Protein AF-A0A4U2Y060-F1 (afdb_monomer_lite)

Structure (mmCIF, N/CA/C/O backbone):
data_AF-A0A4U2Y060-F1
#
_entry.id   AF-A0A4U2Y060-F1
#
loop_
_atom_site.group_PDB
_atom_site.id
_atom_site.type_symbol
_atom_site.label_atom_id
_atom_site.label_alt_id
_atom_site.label_comp_id
_atom_site.label_asym_id
_atom_site.label_entity_id
_atom_site.label_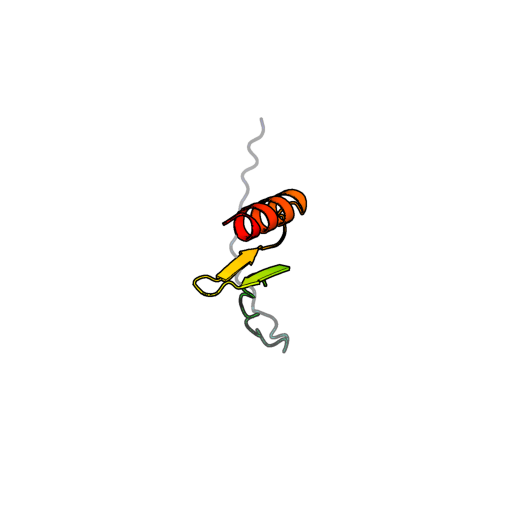seq_id
_atom_site.pdbx_PDB_ins_code
_atom_site.Cartn_x
_atom_site.Cartn_y
_atom_site.Cartn_z
_atom_site.occupancy
_atom_site.B_iso_or_equiv
_atom_site.auth_seq_id
_atom_site.auth_comp_id
_atom_site.auth_asym_id
_atom_site.auth_atom_id
_atom_site.pdbx_PDB_model_num
ATOM 1 N N . MET A 1 1 ? 12.772 26.336 -43.265 1.00 54.22 1 MET A N 1
ATOM 2 C CA . MET A 1 1 ? 12.890 25.084 -42.488 1.00 54.22 1 MET A CA 1
ATOM 3 C C . MET A 1 1 ? 13.156 23.957 -43.471 1.00 54.22 1 MET A C 1
ATOM 5 O O . MET A 1 1 ? 12.280 23.672 -44.274 1.00 54.22 1 MET A O 1
ATOM 9 N N . SER A 1 2 ? 14.377 23.414 -43.504 1.00 55.78 2 SER A N 1
ATOM 10 C CA . SER A 1 2 ? 14.738 22.335 -44.436 1.00 55.78 2 SER A CA 1
ATOM 11 C C . SER A 1 2 ? 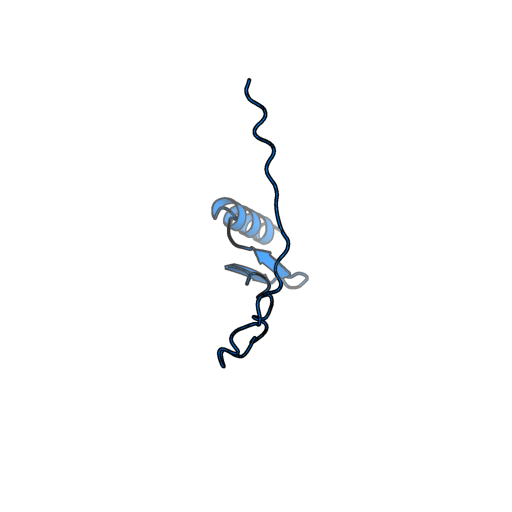14.143 21.015 -43.942 1.00 55.78 2 SER A C 1
ATOM 13 O O . SER A 1 2 ? 14.440 20.591 -42.827 1.00 55.78 2 SER A O 1
ATOM 15 N N . THR A 1 3 ? 13.272 20.389 -44.731 1.00 69.19 3 THR A N 1
ATOM 16 C CA . THR A 1 3 ? 12.671 19.086 -44.416 1.00 69.19 3 THR A CA 1
ATOM 17 C C . THR A 1 3 ? 13.565 17.980 -44.961 1.00 69.19 3 THR A C 1
ATOM 19 O O . THR A 1 3 ? 13.346 17.473 -46.063 1.00 69.19 3 THR A O 1
ATOM 22 N N . THR A 1 4 ? 14.614 17.627 -44.221 1.00 75.12 4 THR A N 1
ATOM 23 C CA . THR A 1 4 ? 15.472 16.495 -44.585 1.00 75.12 4 THR A CA 1
ATOM 24 C C . THR A 1 4 ? 14.636 15.216 -44.544 1.00 75.12 4 THR A C 1
ATOM 26 O O . THR A 1 4 ? 14.173 14.802 -43.482 1.00 75.12 4 THR A O 1
ATOM 29 N N . LYS A 1 5 ? 14.396 14.601 -45.708 1.00 76.00 5 LYS A N 1
ATOM 30 C CA . LYS A 1 5 ? 13.633 13.353 -45.825 1.00 76.00 5 LYS A CA 1
ATOM 31 C C . LYS A 1 5 ? 14.451 12.209 -45.223 1.00 76.00 5 LYS A C 1
ATOM 33 O O . LYS A 1 5 ? 15.368 11.693 -45.858 1.00 76.00 5 LYS A O 1
ATOM 38 N N . LEU A 1 6 ? 14.124 11.826 -43.994 1.00 79.75 6 LEU A N 1
ATOM 39 C CA . LEU A 1 6 ? 14.742 10.687 -43.324 1.00 79.75 6 LEU A CA 1
ATOM 40 C C . LEU A 1 6 ? 14.198 9.390 -43.928 1.00 79.75 6 LEU A C 1
ATOM 42 O O . LEU A 1 6 ? 12.987 9.193 -44.010 1.00 79.75 6 LEU A O 1
ATOM 46 N N . THR A 1 7 ? 15.100 8.516 -44.364 1.00 81.44 7 THR A N 1
ATOM 47 C CA . THR A 1 7 ? 14.753 7.177 -44.849 1.00 81.44 7 THR A CA 1
ATOM 48 C C . THR A 1 7 ? 15.179 6.182 -43.782 1.00 81.44 7 THR A C 1
ATOM 50 O O . THR A 1 7 ? 16.370 5.964 -43.584 1.00 81.44 7 THR A O 1
ATOM 53 N N . ILE A 1 8 ? 14.206 5.629 -43.061 1.00 83.94 8 ILE A N 1
ATOM 54 C CA . ILE A 1 8 ? 14.436 4.593 -42.053 1.00 83.94 8 ILE A CA 1
ATOM 55 C C . ILE A 1 8 ? 14.222 3.249 -42.740 1.00 83.94 8 ILE A C 1
ATOM 57 O O . ILE A 1 8 ? 13.128 2.973 -43.231 1.00 83.94 8 ILE A O 1
ATOM 61 N N . VAL A 1 9 ? 15.272 2.433 -42.795 1.00 85.94 9 VAL A N 1
ATOM 62 C CA . VAL A 1 9 ? 15.209 1.079 -43.352 1.00 85.94 9 VAL A CA 1
ATOM 63 C C . VAL A 1 9 ? 15.118 0.096 -42.188 1.00 85.94 9 VAL A C 1
ATOM 65 O O . VAL A 1 9 ? 16.021 0.090 -41.348 1.00 85.94 9 VAL A O 1
ATOM 68 N N . PRO A 1 10 ? 14.052 -0.718 -42.099 1.00 82.94 10 PRO A N 1
ATOM 69 C CA . PRO A 1 10 ? 13.981 -1.757 -41.090 1.00 82.94 10 PRO A CA 1
ATOM 70 C C . PRO A 1 10 ? 15.027 -2.824 -41.401 1.00 82.94 10 PRO A C 1
ATOM 72 O O . PRO A 1 10 ? 15.112 -3.322 -42.524 1.00 82.94 10 PRO A O 1
ATOM 75 N N . VAL A 1 11 ? 15.813 -3.172 -40.391 1.00 84.44 11 VAL A N 1
ATOM 76 C CA . VAL A 1 11 ? 16.731 -4.306 -40.437 1.00 84.44 11 VAL A CA 1
ATOM 77 C C . VAL A 1 11 ? 16.342 -5.288 -39.347 1.00 84.44 11 VAL A C 1
ATOM 79 O O . VAL A 1 11 ? 15.979 -4.897 -38.237 1.00 84.44 11 VAL A O 1
ATOM 82 N N . THR A 1 12 ? 16.410 -6.568 -39.680 1.00 86.06 12 THR A N 1
ATOM 83 C CA . THR A 1 12 ? 16.290 -7.653 -38.713 1.00 86.06 12 THR A CA 1
ATOM 84 C C . THR A 1 12 ? 17.701 -7.994 -38.259 1.00 86.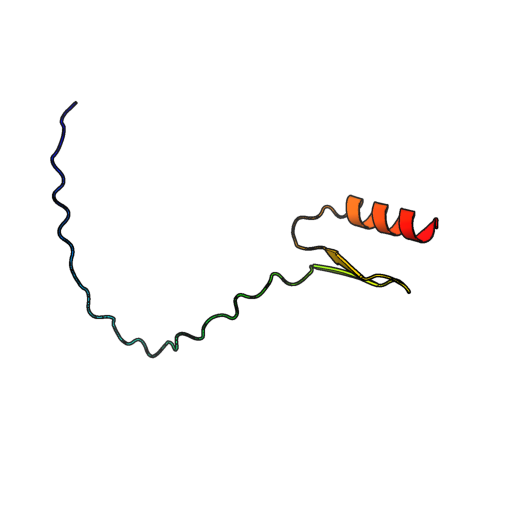06 12 THR A C 1
ATOM 86 O O . THR A 1 12 ? 18.548 -8.313 -39.088 1.00 86.06 12 THR A O 1
ATOM 89 N N . LEU A 1 13 ? 17.968 -7.859 -36.962 1.00 81.31 13 LEU A N 1
ATOM 90 C CA . LEU A 1 13 ? 19.229 -8.284 -36.365 1.00 81.31 13 LEU A CA 1
ATOM 91 C C . LEU A 1 13 ? 19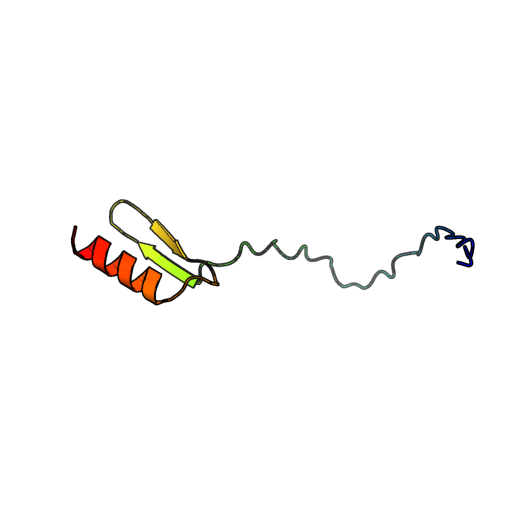.027 -9.668 -35.759 1.00 81.31 13 LEU A C 1
ATOM 93 O O . LEU A 1 13 ? 18.064 -9.874 -35.018 1.00 81.31 13 LEU A O 1
ATOM 97 N N . ASP A 1 14 ? 19.936 -10.589 -36.058 1.00 80.81 14 ASP A N 1
ATOM 98 C CA . ASP A 1 14 ? 19.949 -11.886 -35.397 1.00 80.81 14 ASP A CA 1
ATOM 99 C C . ASP A 1 14 ? 20.360 -11.686 -33.932 1.00 80.81 14 ASP A C 1
ATOM 101 O O . ASP A 1 14 ? 21.385 -11.049 -33.659 1.00 80.81 14 ASP A O 1
ATOM 105 N N . PRO A 1 15 ? 19.567 -12.177 -32.967 1.00 71.12 15 PRO A N 1
ATOM 106 C CA . PRO A 1 15 ? 19.911 -12.038 -31.567 1.00 71.12 15 PRO A CA 1
ATOM 107 C C . PRO A 1 15 ? 21.178 -12.844 -31.281 1.00 71.12 15 PRO A C 1
ATOM 109 O O . PRO A 1 15 ? 21.257 -14.042 -31.564 1.00 71.12 15 PRO A O 1
ATOM 112 N N . ILE A 1 16 ? 22.170 -12.191 -30.678 1.00 76.00 16 ILE A N 1
ATOM 113 C CA . ILE A 1 16 ? 23.283 -12.903 -30.059 1.00 76.00 16 ILE A CA 1
ATOM 114 C C . ILE A 1 16 ? 22.664 -13.701 -28.916 1.00 76.00 16 ILE A C 1
ATOM 116 O O . ILE A 1 16 ? 22.051 -13.134 -28.011 1.00 76.00 16 ILE A O 1
ATOM 120 N N . THR A 1 17 ? 22.756 -15.028 -28.998 1.00 63.31 17 THR A N 1
ATOM 121 C CA . THR A 1 17 ? 22.385 -15.901 -27.884 1.00 63.31 17 THR A CA 1
ATOM 122 C C . THR A 1 17 ? 23.449 -15.730 -26.812 1.00 63.31 17 THR A C 1
ATOM 124 O O . THR A 1 17 ? 24.374 -16.527 -26.699 1.00 63.31 17 THR A O 1
ATOM 127 N N . ASP A 1 18 ? 23.352 -14.648 -26.050 1.00 60.25 18 ASP A N 1
ATOM 128 C CA . ASP A 1 18 ? 24.012 -14.590 -24.766 1.00 60.25 18 ASP A CA 1
ATOM 129 C C . ASP A 1 18 ? 23.260 -15.572 -23.877 1.00 60.25 18 ASP A C 1
ATOM 131 O O . ASP A 1 18 ? 22.056 -15.446 -23.655 1.00 60.25 18 ASP A O 1
ATOM 135 N N . ASN A 1 19 ? 23.973 -16.553 -23.331 1.00 55.47 19 ASN A N 1
ATOM 136 C CA . ASN A 1 19 ? 23.453 -17.529 -22.370 1.00 55.47 19 ASN A CA 1
ATOM 137 C C . ASN A 1 19 ? 22.960 -16.877 -21.062 1.00 55.47 19 ASN A C 1
ATOM 139 O O . ASN A 1 19 ? 22.708 -17.574 -20.077 1.00 55.47 19 ASN A O 1
ATOM 143 N N . SER A 1 20 ? 22.818 -15.549 -21.027 1.00 59.16 20 SER A N 1
ATOM 144 C CA . SER A 1 20 ? 21.909 -14.870 -20.126 1.00 59.16 20 SER A CA 1
ATOM 145 C C . SER A 1 20 ? 20.504 -15.338 -20.471 1.00 59.16 20 SER A C 1
ATOM 147 O O . SER A 1 20 ? 19.762 -14.669 -21.188 1.00 59.16 20 SER A O 1
ATOM 149 N N . SER A 1 21 ? 20.162 -16.514 -19.935 1.00 53.84 21 SER A N 1
ATOM 150 C CA . SER A 1 21 ? 18.813 -16.887 -19.547 1.00 53.84 21 SER A CA 1
ATOM 151 C C . SER A 1 21 ? 18.012 -15.607 -19.394 1.00 53.84 21 SER A C 1
ATOM 153 O O . SER A 1 21 ? 18.332 -14.780 -18.532 1.00 53.84 21 SER A O 1
ATOM 155 N N . SER A 1 22 ? 16.998 -15.413 -20.238 1.00 56.00 22 SER A N 1
ATOM 156 C CA . SER A 1 22 ? 15.889 -14.567 -19.849 1.00 56.00 22 SER A CA 1
ATOM 157 C C . SER A 1 22 ? 15.261 -15.272 -18.652 1.00 56.00 22 SER A C 1
ATOM 159 O O . SER A 1 22 ? 14.237 -15.946 -18.751 1.00 56.00 22 SER A O 1
ATOM 161 N N . THR A 1 23 ? 15.914 -15.159 -17.498 1.00 53.31 23 THR A N 1
ATOM 162 C CA . THR A 1 23 ? 15.227 -15.179 -16.236 1.00 53.31 23 THR A CA 1
ATOM 163 C C . THR A 1 23 ? 14.286 -14.022 -16.433 1.00 53.31 23 THR A C 1
ATOM 165 O O . THR A 1 23 ? 14.701 -12.864 -16.415 1.00 53.31 23 THR A O 1
ATOM 168 N N . THR A 1 24 ? 13.045 -14.342 -16.790 1.00 57.31 24 THR A N 1
ATOM 169 C CA . THR A 1 24 ? 11.925 -13.465 -16.542 1.00 57.31 24 THR A CA 1
ATOM 170 C C . THR A 1 24 ? 12.193 -12.977 -15.135 1.00 57.31 24 THR A C 1
ATOM 172 O O . THR A 1 24 ? 12.062 -13.760 -14.191 1.00 57.31 24 THR A O 1
ATOM 175 N N . SER A 1 25 ? 12.713 -11.751 -14.989 1.00 57.22 25 SER A N 1
ATOM 176 C CA . SER A 1 25 ? 12.673 -11.099 -13.695 1.00 57.22 25 SER A CA 1
ATOM 177 C C . SER A 1 25 ? 11.227 -11.321 -13.303 1.00 57.22 25 SER A C 1
ATOM 179 O O . SER A 1 25 ? 10.352 -10.974 -14.113 1.00 57.22 25 SER A O 1
ATOM 181 N N . PRO A 1 26 ? 10.937 -11.948 -12.149 1.00 57.81 26 PRO A N 1
ATOM 182 C CA . PRO A 1 26 ? 9.608 -11.791 -11.609 1.00 57.81 26 PRO A CA 1
ATOM 183 C C . PRO A 1 26 ? 9.370 -10.289 -11.730 1.00 57.81 26 PRO A C 1
ATOM 185 O O . PRO A 1 26 ? 10.281 -9.496 -11.442 1.00 57.81 26 PRO A O 1
ATOM 188 N N . GLN A 1 27 ? 8.253 -9.877 -12.327 1.00 57.91 27 GLN A N 1
ATOM 189 C CA . GLN A 1 27 ? 7.805 -8.516 -12.102 1.00 57.91 27 GLN A CA 1
ATOM 190 C C . GLN A 1 27 ? 7.706 -8.452 -10.584 1.00 57.91 27 GLN A C 1
ATOM 192 O O . GLN A 1 27 ? 6.749 -8.973 -10.020 1.00 57.91 27 GLN A O 1
ATOM 197 N N . ASN A 1 28 ? 8.783 -8.000 -9.934 1.00 62.97 28 ASN A N 1
ATOM 198 C CA . ASN A 1 28 ? 8.891 -7.947 -8.497 1.00 62.97 28 ASN A CA 1
ATOM 199 C C . ASN A 1 28 ? 7.859 -6.891 -8.174 1.00 62.97 28 ASN A C 1
ATOM 201 O O . ASN A 1 28 ? 8.107 -5.698 -8.361 1.00 62.97 28 ASN A O 1
ATOM 205 N N . SER A 1 29 ? 6.652 -7.346 -7.837 1.00 70.12 29 SER A N 1
ATOM 206 C CA . SER A 1 29 ? 5.638 -6.486 -7.269 1.00 70.12 29 SER A CA 1
ATOM 207 C C . SER A 1 29 ? 6.360 -5.704 -6.181 1.00 70.12 29 SER A C 1
ATOM 209 O O . SER A 1 29 ? 7.054 -6.347 -5.384 1.00 70.12 29 SER A O 1
ATOM 211 N N . PRO A 1 30 ? 6.307 -4.362 -6.204 1.00 78.62 30 PRO A N 1
ATOM 212 C CA . PRO A 1 30 ? 7.061 -3.566 -5.253 1.00 78.62 30 PRO A CA 1
ATOM 213 C C . PRO A 1 30 ? 6.775 -4.104 -3.854 1.00 78.62 30 PRO A C 1
ATOM 215 O O . PRO A 1 30 ? 5.617 -4.286 -3.497 1.00 78.62 30 PRO A O 1
ATOM 218 N N . GLU A 1 31 ? 7.816 -4.456 -3.106 1.00 87.81 31 GLU A N 1
ATOM 219 C CA . GLU A 1 31 ? 7.632 -4.985 -1.759 1.00 87.81 31 GLU A CA 1
ATOM 220 C C . GLU A 1 31 ? 7.164 -3.838 -0.851 1.00 87.81 31 GLU A C 1
ATOM 222 O O . GLU A 1 31 ? 7.688 -2.718 -0.961 1.00 87.81 31 GLU A O 1
ATOM 227 N N . PRO A 1 32 ? 6.157 -4.053 0.012 1.00 92.31 32 PRO A N 1
ATOM 228 C CA . PRO A 1 32 ? 5.746 -3.024 0.951 1.00 92.31 32 PRO A CA 1
ATOM 229 C C . PRO A 1 32 ? 6.899 -2.685 1.900 1.00 92.31 32 PRO A C 1
ATOM 231 O O . PRO A 1 32 ? 7.553 -3.557 2.462 1.00 92.31 32 PRO A O 1
ATOM 234 N N . SER A 1 33 ? 7.130 -1.393 2.109 1.00 90.44 33 SER A N 1
ATOM 235 C CA . SER A 1 33 ? 8.154 -0.879 3.022 1.00 90.44 33 SER A CA 1
ATOM 236 C C . SER A 1 33 ? 7.713 -0.941 4.489 1.00 90.44 33 SER A C 1
ATOM 238 O O . SER A 1 33 ? 8.550 -0.963 5.386 1.00 90.44 33 SER A O 1
ATOM 240 N N . CYS A 1 34 ? 6.402 -0.958 4.749 1.00 91.38 34 CYS A N 1
ATOM 241 C CA . CYS A 1 34 ? 5.826 -1.100 6.085 1.00 91.38 34 CYS A CA 1
ATOM 242 C C . CYS A 1 34 ? 4.468 -1.805 5.993 1.00 91.38 34 CYS A C 1
ATOM 244 O O . CYS A 1 34 ? 3.688 -1.533 5.082 1.00 91.38 34 CYS A O 1
ATOM 246 N N . ILE A 1 35 ? 4.173 -2.696 6.940 1.00 94.19 35 ILE A N 1
ATOM 247 C CA . ILE A 1 35 ? 2.878 -3.371 7.042 1.00 94.19 35 ILE A CA 1
ATOM 248 C C . ILE A 1 35 ? 2.353 -3.200 8.466 1.00 94.19 35 ILE A C 1
ATOM 250 O O . ILE A 1 35 ? 3.038 -3.555 9.425 1.00 94.19 35 ILE A O 1
ATOM 254 N N . ILE A 1 36 ? 1.128 -2.696 8.601 1.00 93.94 36 ILE A N 1
ATOM 255 C CA . ILE A 1 36 ? 0.393 -2.658 9.868 1.00 93.94 36 ILE A CA 1
ATOM 256 C C . ILE A 1 36 ? -0.663 -3.760 9.833 1.00 93.94 36 ILE A C 1
ATOM 258 O 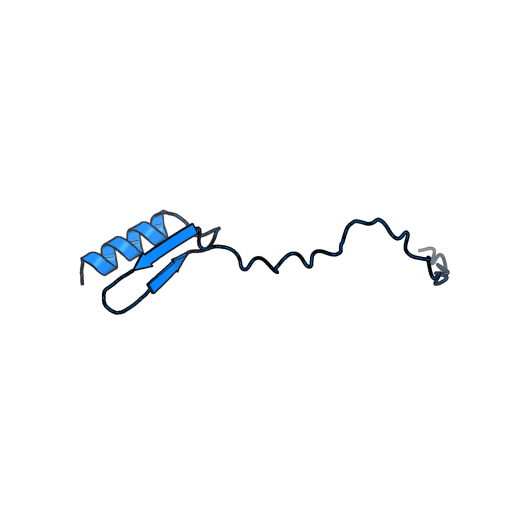O . ILE A 1 36 ? -1.498 -3.793 8.930 1.00 93.94 36 ILE A O 1
ATOM 262 N N . LYS A 1 37 ? -0.641 -4.655 10.824 1.00 93.56 37 LYS A N 1
ATOM 263 C CA . LYS A 1 37 ? -1.637 -5.721 10.982 1.00 93.56 37 LYS A CA 1
ATOM 264 C C . LYS A 1 37 ? -2.506 -5.436 12.198 1.00 93.56 37 LYS A C 1
ATOM 266 O O . LYS A 1 37 ? -1.985 -5.264 13.297 1.00 93.56 37 LYS A O 1
ATOM 271 N N . THR A 1 38 ? -3.816 -5.404 12.000 1.00 89.06 38 THR A N 1
ATOM 272 C CA . THR A 1 38 ? -4.820 -5.309 13.064 1.00 89.06 38 THR A CA 1
ATOM 273 C C . THR A 1 38 ? -5.627 -6.605 13.125 1.00 89.06 38 THR A C 1
ATOM 275 O O . THR A 1 38 ? -5.460 -7.499 12.296 1.00 89.06 38 THR A O 1
ATOM 278 N N . THR A 1 39 ? -6.511 -6.740 14.115 1.00 90.06 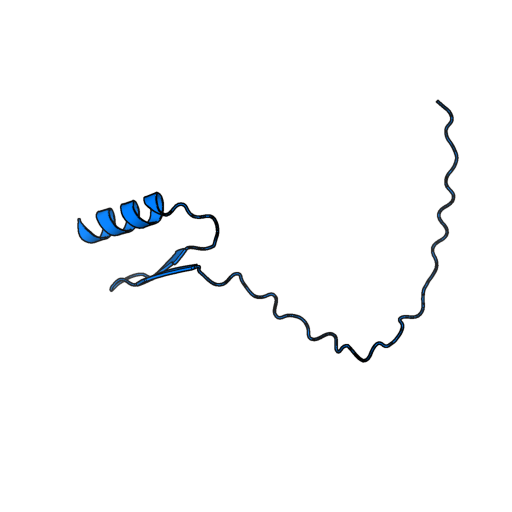39 THR A N 1
ATOM 279 C CA . THR A 1 39 ? -7.361 -7.934 14.259 1.00 90.06 39 THR A CA 1
ATOM 280 C C . THR A 1 39 ? -8.282 -8.159 13.054 1.00 90.06 39 THR A C 1
ATOM 282 O O . THR A 1 39 ? -8.670 -9.294 12.793 1.00 90.06 39 THR A O 1
ATOM 285 N N . SER A 1 40 ? -8.633 -7.098 12.320 1.00 90.06 40 SER A N 1
ATOM 286 C CA . SER A 1 40 ? -9.611 -7.135 11.226 1.00 90.06 40 SER A CA 1
ATOM 287 C C . SER A 1 40 ? -9.056 -6.740 9.856 1.00 90.06 40 SER A C 1
ATOM 289 O O . SER A 1 40 ? -9.747 -6.951 8.860 1.00 90.06 40 SER A O 1
ATOM 291 N N . ALA A 1 41 ? -7.848 -6.173 9.774 1.00 90.75 41 ALA A N 1
ATOM 292 C CA . ALA A 1 41 ? -7.304 -5.656 8.522 1.00 90.75 41 ALA A CA 1
ATOM 293 C C . ALA A 1 41 ? -5.770 -5.694 8.460 1.00 90.75 41 ALA A C 1
ATOM 295 O O . ALA A 1 41 ? -5.069 -5.721 9.471 1.00 90.75 41 ALA A O 1
ATOM 296 N N . GLU A 1 42 ? -5.252 -5.635 7.236 1.00 94.56 42 GLU A N 1
ATOM 297 C CA . GLU A 1 42 ? -3.836 -5.436 6.940 1.00 94.56 42 GLU A CA 1
ATOM 298 C C . GLU A 1 42 ? -3.683 -4.193 6.058 1.00 94.56 42 GLU A C 1
ATOM 300 O O . GLU A 1 42 ? -4.413 -4.019 5.083 1.00 94.56 42 GLU A O 1
ATOM 305 N N . ILE A 1 43 ? -2.748 -3.315 6.422 1.00 93.75 43 ILE A N 1
ATOM 306 C CA . ILE A 1 43 ? -2.458 -2.067 5.714 1.00 93.75 43 ILE A CA 1
ATOM 307 C C . ILE A 1 43 ? -1.006 -2.124 5.246 1.00 93.75 43 ILE A C 1
ATOM 309 O O . ILE A 1 43 ? -0.093 -2.185 6.069 1.00 93.75 43 ILE A O 1
ATOM 313 N N . SER A 1 44 ? -0.792 -2.085 3.932 1.00 94.88 44 SER A N 1
ATOM 314 C CA . SER A 1 44 ? 0.538 -2.129 3.316 1.00 94.88 44 SER A CA 1
ATOM 315 C C . SER A 1 44 ? 0.926 -0.758 2.761 1.00 94.88 44 SER A C 1
ATOM 317 O O . SER A 1 44 ? 0.216 -0.192 1.929 1.00 94.88 44 SER A O 1
ATOM 319 N N . PHE A 1 45 ? 2.075 -0.241 3.187 1.00 94.62 45 PHE A N 1
ATOM 320 C CA . PHE A 1 45 ? 2.672 0.990 2.677 1.00 94.62 45 PHE A CA 1
ATOM 321 C C . PHE A 1 45 ? 3.803 0.661 1.712 1.00 94.62 45 PHE A C 1
ATOM 323 O O . PHE A 1 45 ? 4.687 -0.133 2.030 1.00 94.62 45 PHE A O 1
ATOM 330 N N . TYR A 1 46 ? 3.798 1.310 0.553 1.00 92.94 46 TYR A N 1
ATOM 331 C CA . TYR A 1 46 ? 4.840 1.185 -0.462 1.00 92.94 46 TYR A CA 1
ATOM 332 C C . TYR A 1 46 ? 5.757 2.406 -0.438 1.00 92.94 46 TYR A C 1
ATOM 334 O O . TYR A 1 46 ? 5.484 3.406 0.230 1.00 92.94 46 TYR A O 1
ATOM 342 N N . ASN A 1 47 ? 6.863 2.314 -1.166 1.00 90.38 47 ASN A N 1
ATOM 343 C CA . ASN A 1 47 ? 7.873 3.358 -1.175 1.00 90.38 47 ASN A CA 1
ATOM 344 C C . ASN A 1 47 ? 7.303 4.707 -1.667 1.00 90.38 47 ASN A C 1
ATOM 346 O O . ASN A 1 47 ? 6.510 4.743 -2.609 1.00 90.38 47 ASN A O 1
ATOM 350 N N . GLY A 1 48 ? 7.717 5.812 -1.036 1.00 90.00 48 GLY A N 1
ATOM 351 C CA . GLY A 1 48 ? 7.236 7.171 -1.336 1.00 90.00 48 GLY A CA 1
ATOM 352 C C . GLY A 1 48 ? 6.142 7.711 -0.405 1.00 90.00 48 GLY A C 1
ATOM 353 O O . GLY A 1 48 ? 5.721 8.854 -0.571 1.00 90.00 48 GLY A O 1
ATOM 354 N N . VAL A 1 49 ? 5.698 6.932 0.586 1.00 92.19 49 VAL A N 1
ATOM 355 C CA . VAL A 1 49 ? 4.814 7.426 1.653 1.00 92.19 49 VAL A CA 1
ATOM 356 C C . VAL A 1 49 ? 5.632 8.170 2.713 1.00 92.19 49 VAL A C 1
ATOM 358 O O . VAL A 1 49 ? 6.629 7.651 3.209 1.00 92.19 49 VAL A O 1
ATOM 361 N N . ASP A 1 50 ? 5.195 9.377 3.077 1.00 94.50 50 ASP A N 1
ATOM 362 C CA . ASP A 1 50 ? 5.810 10.182 4.139 1.00 94.50 50 ASP A CA 1
ATOM 363 C C . ASP A 1 50 ? 5.599 9.538 5.523 1.00 94.50 50 ASP A C 1
ATOM 365 O O . ASP A 1 50 ? 4.492 9.109 5.869 1.00 94.50 50 ASP A O 1
ATOM 369 N N . GLU A 1 51 ? 6.651 9.502 6.345 1.00 92.50 51 GLU A N 1
ATOM 370 C CA . GLU A 1 51 ? 6.621 8.915 7.691 1.00 92.50 51 GLU A CA 1
ATOM 371 C C . GLU A 1 51 ? 5.528 9.514 8.591 1.00 92.50 51 GLU A C 1
ATOM 373 O O . GLU A 1 51 ? 4.930 8.805 9.403 1.00 92.50 51 GLU A O 1
ATOM 378 N N . ARG A 1 52 ? 5.203 10.800 8.421 1.00 96.50 52 ARG A N 1
ATOM 379 C CA . ARG A 1 52 ? 4.187 11.512 9.206 1.00 96.50 52 ARG A CA 1
ATOM 380 C C . ARG A 1 52 ? 2.790 10.980 8.918 1.00 96.50 52 ARG A C 1
ATOM 382 O O . ARG A 1 52 ? 1.940 10.977 9.809 1.00 96.50 52 ARG A O 1
ATOM 389 N N . ILE A 1 53 ? 2.551 10.507 7.695 1.00 95.06 53 ILE A N 1
ATOM 390 C CA . ILE A 1 53 ? 1.284 9.880 7.307 1.00 95.06 53 ILE A CA 1
ATOM 391 C C . ILE A 1 53 ? 1.140 8.546 8.040 1.00 95.06 53 ILE A C 1
ATOM 393 O O . ILE A 1 53 ? 0.105 8.299 8.654 1.00 95.06 53 ILE A O 1
ATOM 397 N N . ILE A 1 54 ? 2.197 7.728 8.054 1.00 94.56 54 ILE A N 1
ATOM 398 C CA . ILE A 1 54 ? 2.206 6.436 8.756 1.00 94.56 54 ILE A CA 1
ATOM 399 C C . ILE A 1 54 ? 1.984 6.645 10.261 1.00 94.56 54 ILE A C 1
ATOM 401 O O . ILE A 1 54 ? 1.138 5.982 10.859 1.00 94.56 54 ILE A O 1
ATOM 405 N N . GLN A 1 55 ? 2.678 7.613 10.868 1.00 94.06 55 GLN A N 1
ATOM 406 C CA . GLN A 1 55 ? 2.505 7.969 12.282 1.00 94.06 55 GLN A CA 1
ATOM 407 C C . GLN A 1 55 ? 1.080 8.439 12.599 1.00 94.06 55 GLN A C 1
ATOM 409 O O . GLN A 1 55 ? 0.519 8.058 13.626 1.00 94.06 55 GLN A O 1
ATOM 414 N N . THR A 1 56 ? 0.484 9.249 11.720 1.00 95.44 56 THR A N 1
ATOM 415 C CA . THR A 1 56 ? -0.892 9.734 11.889 1.00 95.44 56 THR A CA 1
ATOM 416 C C . THR A 1 56 ? -1.888 8.582 11.826 1.00 95.44 56 THR A C 1
ATOM 418 O O . THR A 1 56 ? -2.753 8.485 12.691 1.00 95.44 56 THR A O 1
ATOM 421 N N . ILE A 1 57 ? -1.728 7.674 10.859 1.00 93.50 57 ILE A N 1
ATOM 422 C CA . ILE A 1 57 ? -2.575 6.482 10.732 1.00 93.50 57 ILE A CA 1
ATOM 423 C C . ILE A 1 57 ? -2.447 5.604 11.978 1.00 93.50 57 ILE A C 1
ATOM 425 O O . ILE A 1 57 ? -3.456 5.198 12.541 1.00 93.50 57 ILE A O 1
ATOM 429 N N . LEU A 1 58 ? -1.225 5.350 12.452 1.00 92.38 58 LEU A N 1
ATOM 430 C CA . LEU A 1 58 ? -1.004 4.549 13.656 1.00 92.38 58 LEU A CA 1
ATOM 431 C C . LEU A 1 58 ? -1.659 5.179 14.894 1.00 92.38 58 LEU A C 1
ATOM 433 O O . LEU A 1 58 ? -2.258 4.471 15.701 1.00 92.38 58 LEU A O 1
ATOM 437 N N . LYS A 1 59 ? -1.566 6.507 15.035 1.00 94.38 59 LYS A N 1
ATOM 438 C CA . LYS A 1 59 ? -2.212 7.245 16.124 1.00 94.38 59 LYS A CA 1
ATOM 439 C C . LYS A 1 59 ? -3.734 7.129 16.053 1.00 94.38 59 LYS A C 1
ATOM 441 O O . LYS A 1 59 ? -4.356 6.860 17.070 1.00 94.38 59 LYS A O 1
ATOM 446 N N . GLU A 1 60 ? -4.318 7.298 14.872 1.00 93.06 60 GLU A N 1
ATOM 447 C CA . GLU A 1 60 ? -5.767 7.190 14.686 1.00 93.06 60 GLU A CA 1
ATOM 448 C C . GLU A 1 60 ? -6.272 5.772 14.982 1.00 93.06 60 GLU A C 1
ATOM 450 O O . GLU A 1 60 ? -7.280 5.601 15.658 1.00 93.06 60 GLU A O 1
ATOM 455 N N . LEU A 1 61 ? -5.528 4.746 14.553 1.00 90.69 61 LEU A N 1
ATOM 456 C CA . LEU A 1 61 ? -5.858 3.344 14.828 1.00 90.69 61 LEU A CA 1
ATOM 457 C C . LEU A 1 61 ? -5.783 2.986 16.318 1.00 90.69 61 LEU A C 1
ATOM 459 O O . LEU A 1 61 ? -6.531 2.125 16.763 1.00 90.69 61 LEU A O 1
ATOM 463 N N . ASN A 1 62 ? -4.886 3.615 17.079 1.00 86.88 62 ASN A N 1
ATOM 464 C CA . ASN A 1 62 ? -4.757 3.399 18.525 1.00 86.88 62 ASN A CA 1
ATOM 465 C C . ASN A 1 62 ? -5.782 4.203 19.347 1.00 86.88 62 ASN A C 1
ATOM 467 O O . ASN A 1 62 ? -6.009 3.926 20.519 1.00 86.88 62 ASN A O 1
ATOM 471 N N . ASN A 1 63 ? -6.380 5.228 18.744 1.00 81.19 63 ASN A N 1
ATOM 472 C CA . ASN A 1 63 ? -7.403 6.059 19.369 1.00 81.19 63 ASN A CA 1
ATOM 473 C C . ASN A 1 63 ? -8.831 5.523 19.142 1.00 81.19 63 ASN A C 1
ATOM 475 O O . ASN A 1 63 ? -9.791 6.177 19.555 1.00 81.19 63 ASN A O 1
ATOM 479 N N . GLN A 1 64 ? -8.956 4.375 18.473 1.00 58.72 64 GLN A N 1
ATOM 480 C CA . GLN A 1 64 ? -10.201 3.658 18.211 1.00 58.72 64 GLN A CA 1
ATOM 481 C C . GLN A 1 64 ? -10.490 2.651 19.330 1.00 58.72 64 GLN A C 1
ATOM 483 O O . GLN A 1 64 ? -11.674 2.547 19.720 1.00 58.72 64 GLN A O 1
#

Foldseek 3Di:
DDDDDDDDDDDDDDDDPPVPPPPVPPPPPQAFPDWDDDPVDIDGHGPPDDPVVVVVVVVVVVVD

Radius of gyration: 25.29 Å; chains: 1; bounding box: 34×43×65 Å

Organism: NCBI:txid1130819

pLDDT: mean 80.74, std 14.42, range [53.31, 96.5]

Secondary structure (DSSP, 8-state):
-------PPP-PPPPP--S---------PPPPSEEEE-SS-EEEEPTT--HHHHHHHHHHHHT-

Sequence (64 aa):
MSTTKLTIVPVTLDPITDNSSSTTSPQNSPEPSCIIKTTSAEISFYNGVDERIIQTILKELNNQ